Protein AF-A0A920VZU7-F1 (afdb_monomer)

Nearest PDB structures (foldseek):
  3gab-assembly1_A-2  TM=9.107E-01  e=1.537E-01  Bacillus subtilis
  3kdg-assembly1_A  TM=7.936E-01  e=1.147E-01  Bacillus subtilis

Mean predicted aligned error: 3.1 Å

Structure (mmCIF, N/CA/C/O backbone):
data_AF-A0A920VZU7-F1
#
_entry.id   AF-A0A920VZU7-F1
#
loop_
_atom_site.group_PDB
_atom_site.id
_atom_site.type_symbol
_atom_site.label_atom_id
_atom_site.label_alt_id
_atom_site.label_comp_id
_atom_site.label_asym_id
_atom_site.label_entity_id
_atom_site.label_seq_id
_atom_site.pdbx_PDB_ins_code
_atom_site.Cartn_x
_atom_site.Cartn_y
_atom_site.Cartn_z
_atom_site.occupancy
_atom_site.B_iso_or_equiv
_atom_site.auth_seq_id
_atom_site.auth_comp_id
_atom_site.auth_asym_id
_atom_site.auth_atom_id
_atom_site.pdbx_PDB_model_num
ATOM 1 N N . MET A 1 1 ? 2.713 11.148 -4.900 1.00 87.75 1 MET A N 1
ATOM 2 C CA . MET A 1 1 ? 2.398 9.806 -4.359 1.00 87.75 1 MET A CA 1
ATOM 3 C C . MET A 1 1 ? 1.620 8.958 -5.357 1.00 87.75 1 MET A C 1
ATOM 5 O O . MET A 1 1 ? 2.079 7.865 -5.630 1.00 87.75 1 MET A O 1
ATOM 9 N N . ASN A 1 2 ? 0.545 9.458 -5.982 1.00 97.31 2 ASN A N 1
ATOM 10 C CA . ASN A 1 2 ? -0.233 8.676 -6.963 1.00 97.31 2 ASN A CA 1
ATOM 11 C C . ASN A 1 2 ? 0.59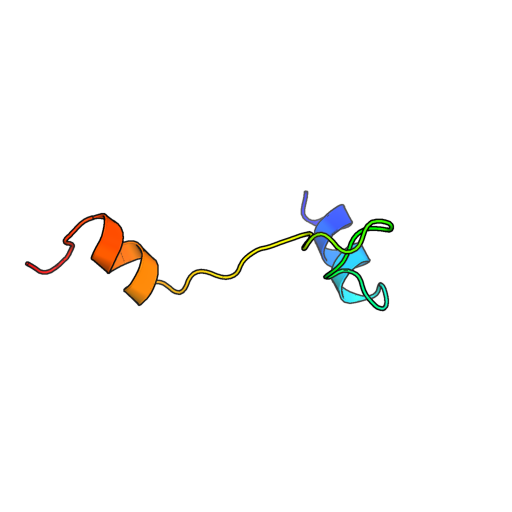9 8.042 -8.091 1.00 97.31 2 ASN A C 1
ATOM 13 O O . ASN A 1 2 ? 0.348 6.894 -8.420 1.00 97.31 2 ASN A O 1
ATOM 17 N N . ALA A 1 3 ? 1.594 8.751 -8.642 1.00 98.06 3 ALA A N 1
ATOM 18 C CA . ALA A 1 3 ? 2.472 8.202 -9.683 1.00 98.06 3 ALA A CA 1
ATOM 19 C C . ALA A 1 3 ? 3.164 6.900 -9.235 1.00 98.06 3 ALA A C 1
ATOM 21 O O . ALA A 1 3 ? 2.976 5.866 -9.858 1.00 98.06 3 ALA A O 1
ATOM 22 N N . LEU A 1 4 ? 3.835 6.925 -8.078 1.00 97.06 4 LEU A N 1
ATOM 23 C CA . LEU A 1 4 ? 4.465 5.742 -7.483 1.00 97.06 4 LEU A CA 1
ATOM 24 C C . LEU A 1 4 ? 3.469 4.588 -7.282 1.00 97.06 4 LEU A C 1
ATOM 26 O O . LEU A 1 4 ? 3.797 3.440 -7.552 1.00 97.06 4 LEU A O 1
ATOM 30 N N . LEU A 1 5 ? 2.254 4.881 -6.811 1.00 98.06 5 LEU A N 1
ATOM 31 C CA . LEU A 1 5 ? 1.248 3.844 -6.563 1.00 98.06 5 LEU A CA 1
ATOM 32 C C . LEU A 1 5 ? 0.747 3.204 -7.866 1.00 98.06 5 LEU A C 1
ATOM 34 O O . LEU A 1 5 ? 0.556 1.994 -7.904 1.00 98.06 5 LEU A O 1
ATOM 38 N N . ARG A 1 6 ? 0.600 3.985 -8.944 1.00 98.31 6 ARG A N 1
ATOM 39 C CA . ARG A 1 6 ? 0.264 3.455 -10.276 1.00 98.31 6 ARG A CA 1
ATOM 40 C C . ARG A 1 6 ? 1.382 2.590 -10.849 1.00 98.31 6 ARG A C 1
ATOM 42 O O . ARG A 1 6 ? 1.099 1.542 -11.419 1.00 98.31 6 ARG A O 1
ATOM 49 N N . ASP A 1 7 ? 2.636 2.968 -10.627 1.00 98.31 7 ASP A N 1
ATOM 50 C CA . ASP A 1 7 ? 3.774 2.139 -11.030 1.00 98.31 7 ASP A CA 1
ATOM 51 C C . ASP A 1 7 ? 3.796 0.810 -10.252 1.00 98.31 7 ASP A C 1
ATOM 53 O O . ASP A 1 7 ? 4.039 -0.253 -10.827 1.00 98.31 7 ASP A O 1
ATOM 57 N N . MET A 1 8 ? 3.476 0.837 -8.952 1.00 98.06 8 MET A N 1
ATOM 58 C CA . MET A 1 8 ? 3.382 -0.369 -8.118 1.00 98.06 8 MET A CA 1
ATOM 59 C C . MET A 1 8 ? 2.277 -1.334 -8.574 1.00 98.06 8 MET A C 1
ATOM 61 O O . MET A 1 8 ? 2.462 -2.543 -8.448 1.00 98.06 8 MET A O 1
ATOM 65 N N . GLU A 1 9 ? 1.158 -0.837 -9.112 1.00 98.06 9 GLU A N 1
ATOM 66 C CA . GLU A 1 9 ? 0.073 -1.672 -9.658 1.00 98.06 9 GLU A CA 1
ATOM 67 C C . GLU A 1 9 ? 0.531 -2.494 -10.876 1.00 98.06 9 GLU A C 1
ATOM 69 O O . GLU A 1 9 ? 0.122 -3.643 -11.031 1.00 98.06 9 GLU A O 1
ATOM 74 N 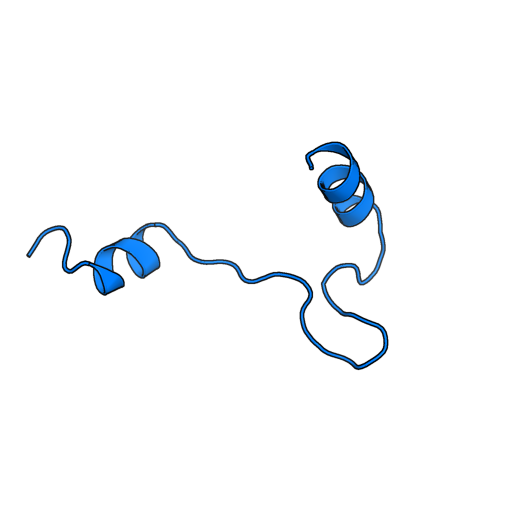N . ALA A 1 10 ? 1.400 -1.927 -11.720 1.00 98.19 10 ALA A N 1
ATOM 75 C CA . ALA A 1 10 ? 1.942 -2.592 -12.908 1.00 98.19 10 ALA A CA 1
ATOM 76 C C . ALA A 1 10 ? 3.217 -3.413 -12.631 1.00 98.19 10 ALA A C 1
ATOM 78 O O . ALA A 1 10 ? 3.669 -4.170 -13.492 1.00 98.19 10 ALA A O 1
ATOM 79 N N . THR A 1 11 ? 3.815 -3.263 -11.447 1.00 97.31 11 THR A N 1
ATOM 80 C CA . THR A 1 11 ? 5.068 -3.928 -11.078 1.00 97.31 11 THR A CA 1
ATOM 81 C C . THR A 1 11 ? 4.792 -5.307 -10.481 1.00 97.31 11 THR A C 1
ATOM 83 O O . THR A 1 11 ? 4.200 -5.436 -9.407 1.00 97.31 11 THR A O 1
ATOM 86 N N . GLU A 1 12 ? 5.275 -6.357 -11.145 1.00 97.69 12 GLU A N 1
ATOM 87 C CA . GLU A 1 12 ? 5.234 -7.718 -10.610 1.00 97.69 12 GLU A CA 1
ATOM 88 C C . GLU A 1 12 ? 5.928 -7.787 -9.236 1.00 97.69 12 GLU A C 1
ATOM 90 O O . GLU A 1 12 ? 7.001 -7.220 -9.030 1.00 97.69 12 GLU A O 1
ATOM 95 N N . ARG A 1 13 ? 5.310 -8.493 -8.277 1.00 96.19 13 ARG A N 1
ATOM 96 C CA . ARG A 1 13 ? 5.803 -8.643 -6.892 1.00 96.19 13 ARG A CA 1
ATOM 97 C C . ARG A 1 13 ? 6.007 -7.321 -6.136 1.00 96.19 13 ARG A C 1
ATOM 99 O O . ARG A 1 13 ? 6.748 -7.289 -5.155 1.00 96.19 13 ARG A O 1
ATOM 106 N N . SER A 1 14 ? 5.287 -6.259 -6.501 1.00 97.69 14 SER A N 1
ATOM 107 C CA . SER A 1 14 ? 5.342 -4.971 -5.794 1.00 97.69 14 SER A CA 1
ATOM 108 C C . SER A 1 14 ? 4.981 -5.048 -4.311 1.00 97.69 14 SER A C 1
ATOM 110 O O . SER A 1 14 ? 5.372 -4.161 -3.560 1.00 97.69 14 SER A O 1
ATOM 112 N N . SER A 1 15 ? 4.291 -6.106 -3.869 1.00 97.69 15 SER A N 1
ATOM 113 C CA . SER A 1 15 ? 3.951 -6.381 -2.467 1.00 97.69 15 SER A CA 1
ATOM 114 C C . SER A 1 15 ? 5.141 -6.782 -1.586 1.00 97.69 15 SER A C 1
ATOM 116 O O . SER A 1 15 ? 4.967 -6.909 -0.375 1.00 97.69 15 SER A O 1
ATOM 118 N N . GLN A 1 16 ? 6.342 -6.970 -2.145 1.00 98.25 16 GLN A N 1
ATOM 119 C CA . GLN A 1 16 ? 7.514 -7.446 -1.412 1.00 98.25 16 GLN A CA 1
ATOM 120 C C . GLN A 1 16 ? 8.788 -6.678 -1.804 1.00 98.25 16 GLN A C 1
ATOM 122 O O . GLN A 1 16 ? 9.080 -6.490 -2.979 1.00 98.25 16 GLN A O 1
ATOM 127 N N . CYS A 1 17 ? 9.592 -6.260 -0.823 1.00 96.94 17 CYS A N 1
ATOM 128 C CA . CYS A 1 17 ? 10.934 -5.727 -1.087 1.00 96.94 17 CYS A CA 1
ATOM 129 C C . CYS A 1 17 ? 11.961 -6.854 -1.308 1.00 96.94 17 CYS A C 1
ATOM 131 O O . CYS A 1 17 ? 11.722 -8.006 -0.957 1.00 96.94 17 CYS A O 1
ATOM 133 N N . ASN A 1 18 ? 13.172 -6.514 -1.757 1.00 96.69 18 ASN A N 1
ATOM 134 C CA . ASN A 1 18 ? 14.243 -7.489 -2.037 1.00 96.69 18 ASN A CA 1
ATOM 135 C C . ASN A 1 18 ? 14.651 -8.379 -0.842 1.00 96.69 18 ASN A C 1
ATOM 137 O O . ASN A 1 18 ? 15.269 -9.418 -1.036 1.00 96.69 18 ASN A O 1
ATOM 141 N N . HIS A 1 19 ? 14.300 -7.992 0.388 1.00 98.38 19 HIS A N 1
ATOM 142 C CA . HIS A 1 19 ? 14.571 -8.754 1.616 1.00 98.38 19 HIS A CA 1
ATOM 143 C C . HIS A 1 19 ? 13.368 -9.573 2.104 1.00 98.38 19 HIS A C 1
ATOM 145 O O . HIS A 1 19 ? 13.386 -10.094 3.214 1.00 98.38 19 HIS A O 1
ATOM 151 N N . GLY A 1 20 ? 12.278 -9.613 1.341 1.00 96.81 20 GLY A N 1
ATOM 152 C CA . GLY A 1 20 ? 11.079 -10.362 1.702 1.00 96.81 20 GLY A CA 1
ATOM 153 C C . GLY A 1 20 ? 10.040 -9.596 2.529 1.00 96.81 20 GLY A C 1
ATOM 154 O O . GLY A 1 20 ? 8.954 -10.127 2.749 1.00 96.81 20 GLY A O 1
ATOM 155 N N . ARG A 1 21 ? 1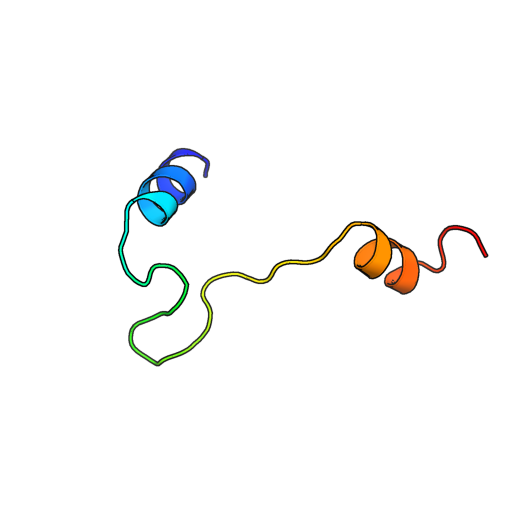0.321 -8.357 2.964 1.00 98.31 21 ARG A N 1
ATOM 156 C CA . ARG A 1 21 ? 9.373 -7.555 3.768 1.00 98.31 21 ARG A CA 1
ATOM 157 C C . ARG A 1 21 ? 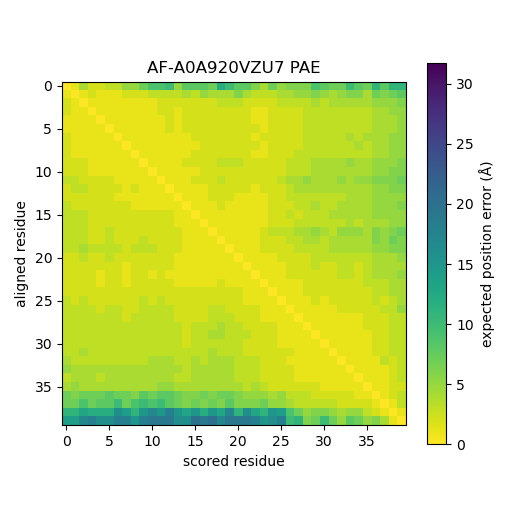8.206 -7.034 2.919 1.00 98.31 21 ARG A C 1
ATOM 159 O O . ARG A 1 21 ? 8.470 -6.632 1.781 1.00 98.31 21 ARG A O 1
ATOM 166 N N . PRO A 1 22 ? 6.977 -6.973 3.464 1.00 98.25 22 PRO A N 1
ATOM 167 C CA . PRO A 1 22 ? 5.844 -6.372 2.774 1.00 98.25 22 PRO A CA 1
ATOM 168 C C . PRO A 1 22 ? 6.082 -4.879 2.525 1.00 98.25 22 PRO A C 1
ATOM 170 O O . PRO A 1 22 ? 6.726 -4.202 3.329 1.00 98.25 22 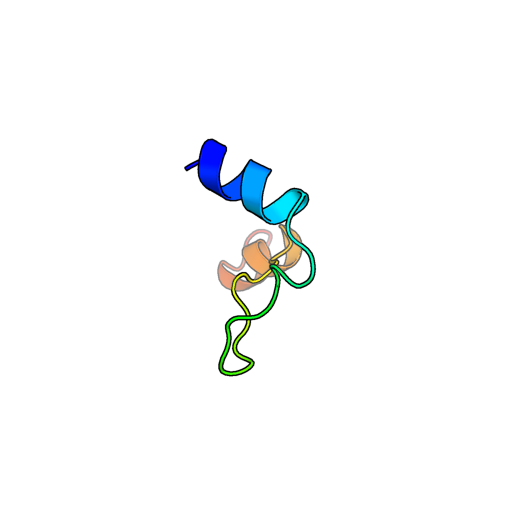PRO A O 1
ATOM 173 N N . THR A 1 23 ? 5.573 -4.367 1.410 1.00 97.81 23 THR A N 1
ATOM 174 C CA . THR A 1 23 ? 5.690 -2.945 1.026 1.00 97.81 23 THR A CA 1
ATOM 175 C C . THR A 1 23 ? 4.446 -2.126 1.369 1.00 97.81 23 THR A C 1
ATOM 177 O O . THR A 1 23 ? 4.507 -0.899 1.370 1.00 97.81 23 THR A O 1
ATOM 180 N N . TRP A 1 24 ? 3.333 -2.787 1.691 1.00 97.94 24 TRP A N 1
ATOM 181 C CA . TRP A 1 24 ? 2.084 -2.174 2.136 1.00 97.94 24 TRP A CA 1
ATOM 182 C C . TRP A 1 24 ? 1.306 -3.132 3.045 1.00 97.94 24 TRP A C 1
ATOM 184 O O . TRP A 1 24 ? 1.573 -4.333 3.086 1.00 97.94 24 TRP A O 1
ATOM 194 N N . VAL A 1 25 ? 0.340 -2.582 3.778 1.00 97.44 25 VAL A N 1
ATOM 195 C CA . VAL A 1 25 ? -0.642 -3.331 4.570 1.00 97.44 25 VAL A CA 1
ATOM 196 C C . VAL A 1 25 ? -2.039 -2.843 4.206 1.00 97.44 25 VAL A C 1
ATOM 198 O O . VAL A 1 25 ? -2.229 -1.655 3.945 1.00 97.44 25 VAL A O 1
ATOM 201 N N . TYR A 1 26 ? -3.003 -3.757 4.153 1.00 97.06 26 TYR A N 1
ATOM 202 C CA . TYR A 1 26 ? -4.415 -3.411 4.022 1.00 97.06 26 TYR A CA 1
ATOM 203 C C . TYR A 1 26 ? -5.052 -3.402 5.407 1.00 97.06 26 TYR A C 1
ATOM 205 O O . TYR A 1 26 ? -4.793 -4.298 6.204 1.00 97.06 26 TYR A O 1
ATOM 213 N N . GLN A 1 27 ? -5.863 -2.382 5.667 1.00 97.38 27 GLN A N 1
ATOM 214 C CA . GLN A 1 27 ? -6.755 -2.307 6.815 1.00 97.38 27 GLN A CA 1
ATOM 215 C C . GLN A 1 27 ? -8.123 -1.886 6.298 1.00 97.38 27 GLN A C 1
ATOM 217 O O . GLN A 1 27 ? -8.261 -0.843 5.650 1.00 97.38 27 GLN A O 1
ATOM 222 N N . SER A 1 28 ? -9.125 -2.713 6.554 1.00 97.06 28 SER A N 1
ATOM 223 C CA . SER A 1 28 ? -10.517 -2.402 6.261 1.00 97.06 28 SER A CA 1
ATOM 224 C C . SER A 1 28 ? -11.046 -1.312 7.196 1.00 97.06 28 SER A C 1
ATOM 226 O O . SER A 1 28 ? -10.484 -1.035 8.256 1.00 97.06 28 SER A O 1
ATOM 228 N N . LEU A 1 29 ? -12.164 -0.690 6.814 1.00 96.12 29 LEU A N 1
ATOM 229 C CA . LEU A 1 29 ? -12.828 0.296 7.670 1.00 96.12 29 LEU A CA 1
ATOM 230 C C . LEU A 1 29 ? -13.297 -0.319 8.999 1.00 96.12 29 LEU A C 1
ATOM 232 O O . LEU A 1 29 ? -13.135 0.316 10.031 1.00 96.12 29 LEU A O 1
ATOM 236 N N . ASP A 1 30 ? -13.780 -1.566 8.989 1.00 95.94 30 ASP A N 1
ATOM 237 C CA . ASP A 1 30 ? -14.182 -2.292 10.206 1.00 95.94 30 ASP A CA 1
ATOM 238 C C . ASP A 1 30 ? -12.992 -2.552 11.149 1.00 95.94 30 ASP A C 1
ATOM 240 O O . ASP A 1 30 ? -13.090 -2.356 12.362 1.00 95.94 30 ASP A O 1
ATOM 244 N N . GLU A 1 31 ? -11.835 -2.943 10.601 1.00 96.38 31 GLU A N 1
ATOM 245 C CA . GLU A 1 31 ? -10.605 -3.105 11.388 1.00 96.38 31 GLU A CA 1
ATOM 246 C C . GLU A 1 31 ? -10.135 -1.774 11.977 1.00 96.38 31 GLU A C 1
ATOM 248 O O . GLU A 1 31 ? -9.719 -1.731 13.135 1.00 96.38 31 GLU A O 1
ATOM 253 N N . LEU A 1 32 ? -10.238 -0.683 11.213 1.00 96.69 32 LEU A N 1
ATOM 254 C CA . LEU A 1 32 ? -9.938 0.656 11.713 1.00 96.69 32 LEU A CA 1
ATOM 255 C C . LEU A 1 32 ? -10.910 1.070 12.823 1.00 96.69 32 LEU A C 1
ATOM 257 O O . LEU A 1 32 ? -10.460 1.564 13.853 1.00 96.69 32 LEU A O 1
ATOM 261 N N . ASP A 1 33 ? -12.213 0.840 12.665 1.00 96.56 33 ASP A N 1
ATOM 262 C CA . ASP A 1 33 ? -13.225 1.217 13.657 1.00 96.56 33 ASP A CA 1
ATOM 263 C C . ASP A 1 33 ? -13.005 0.514 15.003 1.00 96.56 33 ASP A C 1
ATOM 265 O O . ASP A 1 33 ? -13.092 1.155 16.057 1.00 96.56 33 ASP A O 1
ATOM 269 N N . LYS A 1 34 ? -12.609 -0.766 14.981 1.00 96.00 34 LYS A N 1
ATOM 270 C CA . LYS A 1 34 ? -12.246 -1.535 16.185 1.00 96.00 34 LYS A CA 1
ATOM 271 C C . LYS A 1 34 ? -11.094 -0.913 16.973 1.00 96.00 34 LYS A C 1
ATOM 273 O O . LYS A 1 34 ? -11.115 -0.967 18.200 1.00 96.00 34 LYS A O 1
ATOM 278 N N . LEU A 1 35 ? -10.113 -0.296 16.306 1.00 96.81 35 LEU A N 1
ATOM 279 C CA . LEU A 1 35 ? -8.982 0.359 16.982 1.00 96.81 35 LEU A CA 1
ATOM 280 C C . LEU A 1 35 ? -9.402 1.594 17.785 1.00 96.81 35 LEU A C 1
ATOM 282 O O . LEU A 1 35 ? -8.715 1.972 18.732 1.00 96.81 35 LEU A O 1
ATOM 286 N N . PHE A 1 36 ? -10.519 2.217 17.411 1.00 96.50 36 PHE A N 1
ATOM 287 C CA . PHE A 1 36 ? -11.014 3.449 18.024 1.00 96.50 36 PHE A CA 1
ATOM 288 C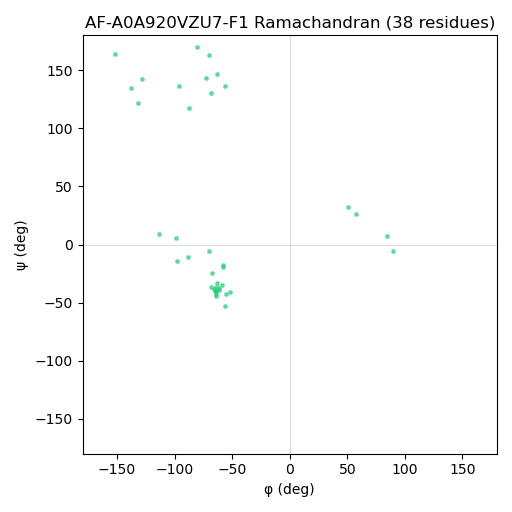 C . PHE A 1 36 ? -12.332 3.260 18.778 1.00 96.50 36 PHE A C 1
ATOM 290 O O . PHE A 1 36 ? -12.936 4.256 19.172 1.00 96.50 36 PHE A O 1
ATOM 297 N N . LEU A 1 37 ? -12.781 2.011 18.963 1.00 93.12 37 LEU A N 1
ATOM 298 C CA . LEU A 1 37 ? -14.058 1.665 19.601 1.00 93.12 37 LEU A CA 1
ATOM 299 C C . LEU A 1 37 ? -15.249 2.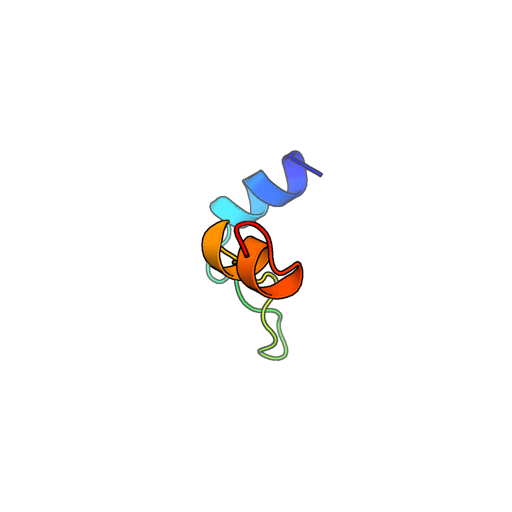430 18.992 1.00 93.12 37 LEU A C 1
ATOM 301 O O . LEU A 1 37 ? -16.199 2.786 19.684 1.00 93.12 37 LEU A O 1
ATOM 305 N N . ARG A 1 38 ? -15.194 2.728 17.688 1.00 92.19 38 ARG A N 1
ATOM 306 C CA . ARG A 1 38 ? -16.280 3.447 17.013 1.00 92.19 38 ARG A CA 1
ATOM 307 C C . ARG A 1 38 ? -17.514 2.548 16.941 1.00 92.19 38 ARG A C 1
ATOM 309 O O . ARG A 1 38 ? -17.418 1.403 16.514 1.00 92.19 38 ARG A O 1
ATOM 316 N N . GLY A 1 39 ? -18.667 3.079 17.352 1.00 79.81 39 GLY A N 1
ATOM 317 C CA . GLY A 1 39 ? -19.932 2.334 17.397 1.00 79.81 39 GLY A CA 1
ATOM 318 C C . GLY A 1 39 ? -20.154 1.507 18.670 1.00 79.81 39 GLY A C 1
ATOM 319 O O . GLY A 1 39 ? -21.131 0.761 18.720 1.00 79.81 39 GLY A O 1
ATOM 320 N N . GLN A 1 40 ? -19.277 1.642 19.672 1.00 72.56 40 GLN A N 1
ATOM 321 C CA . GLN A 1 40 ? -19.538 1.249 21.061 1.00 72.56 40 GLN A CA 1
ATOM 322 C C . GLN A 1 40 ? -20.086 2.429 21.866 1.00 72.56 40 GLN A C 1
ATOM 324 O O . GLN A 1 40 ? -19.701 3.582 21.559 1.00 72.56 40 GLN A O 1
#

Solvent-accessible surface area (backbone atoms only — not comparabl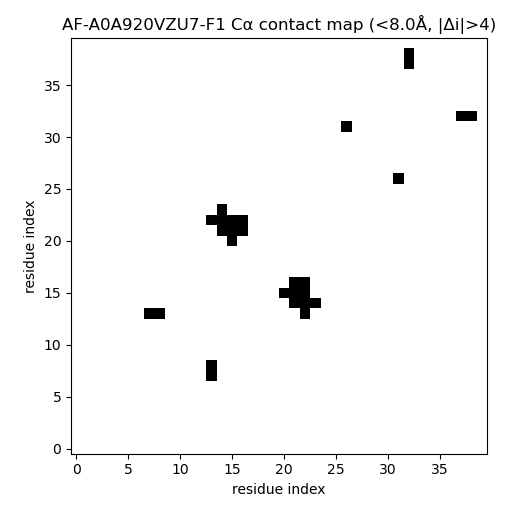e to full-atom values): 2672 Å² total; per-residue (Å²): 110,68,67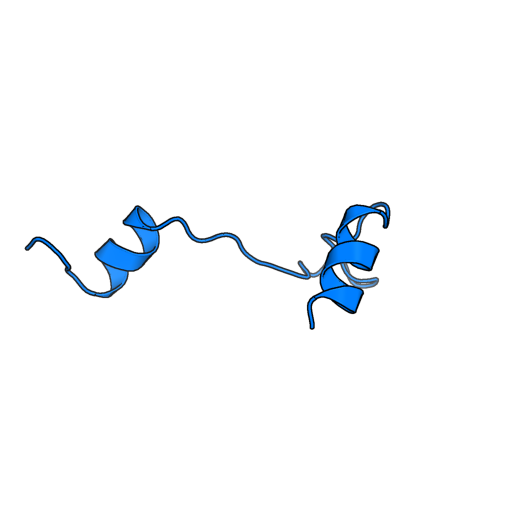,62,54,55,52,41,73,74,36,84,66,51,62,43,45,101,84,68,48,69,68,73,82,90,77,53,70,67,62,54,32,63,78,70,53,63,94,111

Radius of gyration: 14.57 Å; Cα contacts (8 Å, |Δi|>4): 14; chains: 1; bounding box: 34×20×34 Å

Sequence (40 aa):
MNALLRDMEATERSSQCNHGRPTWVYQSLDELDKLFLRGQ

pLDDT: mean 95.82, std 4.96, range [72.56, 98.38]

Secondary structure (DSSP, 8-state):
-HHHHHHHHHSTTTTB-TTS-BS-----HHHHHHHTTTT-

Foldseek 3Di:
DVVVVVVLVVDPPSLADPVGDGPDDDDDPVNVCVVVVNPD